Protein AF-A0A539DZE2-F1 (afdb_monomer_lite)

Sequence (144 aa):
MLGVDLVGTITTRALPVDDPLPYLLTDQRAISTGALHDGVWVNVRDAAACFGARAYGTADRLVIEADGRRWAIESDGTDASCRSVRTRPDLVVDHPSLGALLLGGVRPRQLAAAGRITARNDDVLRRADAFFVYGPAPHCQTIF

Foldseek 3Di:
DPDDDPDPDDDDDFAAPPHCVLVVDPHSVVDDDPDDDDADFDQPPDLFVLLQVDFWLAADWFWEDEPNWIWIWGDHRPGIGIDTDDDDGQKYAYRRCSRVLSQQQDQLVVCVVVVRMDGPDPVSSVVSRSTSRDDGHDGRNDRD

pLDDT: mean 91.33, std 8.6, range [47.41, 98.38]

Structure (mmCIF, N/CA/C/O backbone):
data_AF-A0A539DZE2-F1
#
_entry.id   AF-A0A539DZE2-F1
#
loop_
_atom_site.group_PDB
_atom_site.id
_atom_site.type_symbol
_atom_site.label_atom_id
_atom_site.label_alt_id
_atom_site.label_comp_id
_atom_site.label_asym_id
_atom_site.label_entity_id
_atom_site.label_seq_id
_atom_site.pdbx_PDB_ins_code
_atom_site.Cartn_x
_atom_site.Cartn_y
_atom_site.Cartn_z
_atom_site.occupancy
_atom_site.B_iso_or_equiv
_atom_site.auth_seq_id
_atom_site.auth_comp_id
_atom_site.auth_asym_id
_atom_site.auth_atom_id
_atom_site.pdbx_PDB_model_num
ATOM 1 N N . MET A 1 1 ? -24.028 0.570 49.009 1.00 47.41 1 MET A N 1
ATOM 2 C CA . MET A 1 1 ? -24.318 0.814 47.581 1.00 47.41 1 MET A CA 1
ATOM 3 C C . MET A 1 1 ? -23.060 1.382 46.944 1.00 47.41 1 MET A C 1
ATOM 5 O O . MET A 1 1 ? -22.726 2.521 47.221 1.00 47.41 1 MET A O 1
ATOM 9 N N . LEU A 1 2 ? -22.319 0.576 46.187 1.00 53.16 2 LEU A N 1
ATOM 10 C CA . LEU A 1 2 ? -21.138 0.984 45.416 1.00 53.16 2 LEU A CA 1
ATOM 11 C C . LEU A 1 2 ? -21.292 0.300 44.058 1.00 53.16 2 LEU A C 1
ATOM 13 O O . LEU A 1 2 ? -20.967 -0.873 43.925 1.00 53.16 2 LEU A O 1
ATOM 17 N N . GLY A 1 3 ? -21.934 0.973 43.109 1.00 62.69 3 GLY A N 1
ATOM 18 C CA . GLY A 1 3 ? -22.293 0.353 41.832 1.00 62.69 3 GLY A CA 1
ATOM 19 C C . GLY A 1 3 ? -23.051 1.297 40.913 1.00 62.69 3 GLY A C 1
ATOM 20 O O . GLY A 1 3 ? -24.041 0.897 40.316 1.00 62.69 3 GLY A O 1
ATOM 21 N N . VAL A 1 4 ? -22.646 2.567 40.872 1.00 66.06 4 VAL A N 1
ATOM 22 C CA . VAL A 1 4 ? -23.136 3.500 39.856 1.00 66.06 4 VAL A CA 1
ATOM 23 C C . VAL A 1 4 ? -22.040 3.603 38.809 1.00 66.06 4 VAL A C 1
ATOM 25 O O . VAL A 1 4 ? -20.946 4.076 39.115 1.00 66.06 4 VAL A O 1
ATOM 28 N N . ASP A 1 5 ? -22.327 3.109 37.609 1.00 77.62 5 ASP A N 1
ATOM 29 C CA . ASP A 1 5 ? -21.508 3.382 36.435 1.00 77.62 5 ASP A CA 1
ATOM 30 C C . ASP A 1 5 ? -21.772 4.826 35.990 1.00 77.62 5 ASP A C 1
ATOM 32 O O . ASP A 1 5 ? -22.917 5.229 35.783 1.00 77.62 5 ASP A O 1
ATOM 36 N N . LEU A 1 6 ? -20.706 5.622 35.933 1.00 82.81 6 LEU A N 1
ATOM 37 C CA . LEU A 1 6 ? -20.740 7.046 35.597 1.00 82.81 6 LEU A CA 1
ATOM 38 C C . LEU A 1 6 ? -20.223 7.314 34.177 1.00 82.81 6 LEU A C 1
ATOM 40 O O . LEU A 1 6 ? -20.172 8.470 33.751 1.00 82.81 6 LEU A O 1
ATOM 44 N N . VAL A 1 7 ? -19.810 6.279 33.440 1.00 82.62 7 VAL A N 1
ATOM 45 C CA . VAL A 1 7 ? -19.251 6.443 32.098 1.00 82.62 7 VAL A CA 1
ATOM 46 C C . VAL A 1 7 ? -20.384 6.492 31.076 1.00 82.62 7 VAL A C 1
ATOM 48 O O . VAL A 1 7 ? -20.961 5.478 30.706 1.00 82.62 7 VAL A O 1
ATOM 51 N N . GLY A 1 8 ? -20.697 7.695 30.589 1.00 85.94 8 GLY A N 1
ATOM 52 C CA . GLY A 1 8 ? -21.705 7.882 29.540 1.00 85.94 8 GLY A CA 1
ATOM 53 C C . GLY A 1 8 ? -21.172 7.691 28.116 1.00 85.94 8 GLY A C 1
ATOM 54 O O . GLY A 1 8 ? -21.903 7.255 27.231 1.00 85.94 8 GLY A O 1
ATOM 55 N N . THR A 1 9 ? -19.911 8.045 27.846 1.00 89.56 9 THR A N 1
ATOM 56 C CA . THR A 1 9 ? -19.333 7.972 26.492 1.00 89.56 9 THR A CA 1
ATOM 57 C C . THR A 1 9 ? -17.832 7.731 26.554 1.00 89.56 9 THR A C 1
ATOM 59 O O . THR A 1 9 ? -17.118 8.399 27.300 1.00 89.56 9 THR A O 1
ATOM 62 N N . ILE A 1 10 ? -17.351 6.805 25.724 1.00 90.06 10 ILE A N 1
ATOM 63 C CA . ILE A 1 10 ? -15.927 6.530 25.526 1.00 90.06 10 ILE A CA 1
ATOM 64 C C . ILE A 1 10 ? -15.544 7.052 24.142 1.00 90.06 10 ILE A C 1
ATOM 66 O O . ILE A 1 10 ? -16.212 6.755 23.154 1.00 90.06 10 ILE A O 1
ATOM 70 N N . THR A 1 11 ? -14.472 7.840 24.066 1.00 90.12 11 THR A N 1
ATOM 71 C CA . THR A 1 11 ? -13.927 8.340 22.796 1.00 90.12 11 THR A CA 1
ATOM 72 C C . THR A 1 11 ? -12.443 8.017 22.706 1.00 90.12 11 THR A C 1
ATOM 74 O O . THR A 1 11 ? -11.730 8.037 23.708 1.00 90.12 11 THR A O 1
ATOM 77 N N . THR A 1 12 ? -11.971 7.701 21.503 1.00 87.38 12 THR A N 1
ATOM 78 C CA . THR A 1 12 ? -10.561 7.407 21.231 1.00 87.38 12 THR A CA 1
ATOM 79 C C . THR A 1 12 ? -10.186 7.888 19.834 1.00 87.38 12 THR A C 1
ATOM 81 O O . THR A 1 12 ? -11.031 7.975 18.945 1.00 87.38 12 THR A O 1
ATOM 84 N N . ARG A 1 13 ? -8.908 8.232 19.660 1.00 82.81 13 ARG A N 1
ATOM 85 C CA . ARG A 1 13 ? -8.303 8.641 18.381 1.00 82.81 13 ARG A CA 1
ATOM 86 C C . ARG A 1 13 ? -7.261 7.638 17.877 1.00 82.81 13 ARG A C 1
ATOM 88 O O . ARG A 1 13 ? -6.610 7.902 16.877 1.00 82.81 13 ARG A O 1
ATOM 95 N N . ALA A 1 14 ? -7.082 6.526 18.584 1.00 82.00 14 ALA A N 1
ATOM 96 C CA . ALA A 1 14 ? -5.978 5.588 18.392 1.00 82.00 14 ALA A CA 1
ATOM 97 C C . ALA A 1 14 ? -6.464 4.199 17.949 1.00 82.00 14 ALA A C 1
ATOM 99 O O . ALA A 1 14 ? -5.895 3.192 18.355 1.00 82.00 14 ALA A O 1
ATOM 100 N N . LEU A 1 15 ? -7.551 4.138 17.172 1.00 87.88 15 LEU A N 1
ATOM 101 C CA . LEU A 1 15 ? -8.033 2.880 16.600 1.00 87.88 15 LEU A CA 1
ATOM 102 C C . LEU A 1 15 ? -7.640 2.776 15.123 1.00 87.88 15 LEU A C 1
ATOM 104 O O . LEU A 1 15 ? -7.695 3.784 14.406 1.00 87.88 15 LEU A O 1
ATOM 108 N N . PRO A 1 16 ? -7.248 1.582 14.652 1.00 89.06 16 PRO A N 1
ATOM 109 C CA . PRO A 1 16 ? -7.119 1.314 13.230 1.00 89.06 16 PRO A CA 1
ATOM 110 C C . PRO A 1 16 ? -8.482 1.401 12.527 1.00 89.06 16 PRO A C 1
ATOM 112 O O . PRO A 1 16 ? -9.542 1.279 13.138 1.00 89.06 16 PRO A O 1
ATOM 115 N N . VAL A 1 17 ? -8.461 1.620 11.211 1.00 88.69 17 VAL A N 1
ATOM 116 C CA . VAL A 1 17 ? -9.692 1.732 10.404 1.00 88.69 17 VAL A CA 1
ATOM 117 C C . VAL A 1 17 ? -10.463 0.413 10.298 1.00 88.69 17 VAL A C 1
ATOM 119 O O . VAL A 1 17 ? -11.654 0.422 10.004 1.00 88.69 17 VAL A O 1
ATOM 122 N N . ASP A 1 18 ? -9.787 -0.707 10.529 1.00 90.12 18 ASP A N 1
ATOM 123 C CA . ASP A 1 18 ? -10.315 -2.068 10.527 1.00 90.12 18 ASP A CA 1
ATOM 124 C C . ASP A 1 18 ? -10.375 -2.673 11.941 1.00 90.12 18 ASP A C 1
ATOM 126 O O . ASP A 1 18 ? -10.337 -3.893 12.097 1.00 90.12 18 ASP A O 1
ATOM 130 N N . ASP A 1 19 ? -10.480 -1.826 12.973 1.00 90.94 19 ASP A N 1
ATOM 131 C CA . ASP A 1 19 ? -10.593 -2.272 14.361 1.00 90.94 19 ASP A CA 1
ATOM 132 C C . ASP A 1 19 ? -11.770 -3.255 14.555 1.00 90.94 19 ASP A C 1
ATOM 134 O O . ASP A 1 19 ? -12.868 -3.011 14.040 1.00 90.94 19 ASP A O 1
ATOM 138 N N . PRO A 1 20 ? -11.585 -4.368 15.294 1.00 91.81 20 PRO A N 1
ATOM 139 C CA . PRO A 1 20 ? -12.629 -5.372 15.471 1.00 91.81 20 PRO A CA 1
ATOM 140 C C . PRO A 1 20 ? -13.752 -4.944 16.430 1.00 91.81 20 PRO A C 1
ATOM 142 O O . PRO A 1 20 ? -14.761 -5.646 16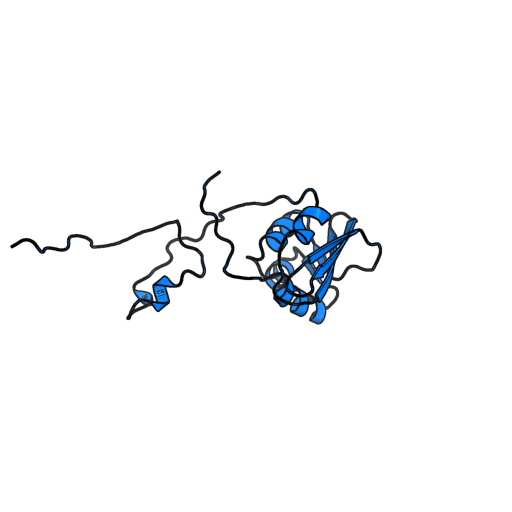.504 1.00 91.81 20 PRO A O 1
ATOM 145 N N . LEU A 1 21 ? -13.615 -3.826 17.157 1.00 91.25 21 LEU A N 1
ATOM 146 C CA . LEU A 1 21 ? -14.553 -3.369 18.188 1.00 91.25 21 LEU A CA 1
ATOM 147 C C . LEU A 1 21 ? -16.026 -3.346 17.746 1.00 91.25 21 LEU A C 1
ATOM 149 O O . LEU A 1 21 ? -16.852 -3.814 18.532 1.00 91.25 21 LEU A O 1
ATOM 153 N N . PRO A 1 22 ? -16.403 -2.901 16.526 1.00 91.38 22 PRO A N 1
ATOM 154 C CA . PRO A 1 22 ? -17.791 -2.990 16.079 1.00 91.38 22 PRO A CA 1
ATOM 155 C C . PRO A 1 22 ? -18.332 -4.419 16.152 1.00 91.38 22 PRO A C 1
ATOM 157 O O . PRO A 1 22 ? -19.429 -4.639 16.656 1.00 91.38 22 PRO A O 1
ATOM 160 N N . TYR A 1 23 ? -17.551 -5.413 15.737 1.00 91.62 23 TYR A N 1
ATOM 161 C CA . TYR A 1 23 ? -17.983 -6.812 15.721 1.00 91.62 23 TYR A CA 1
ATOM 162 C C . TYR A 1 23 ? -18.096 -7.445 17.115 1.00 91.62 23 TYR A C 1
ATOM 164 O O . TYR A 1 23 ? -18.669 -8.526 17.237 1.00 91.62 23 TYR A O 1
ATOM 172 N N . LEU A 1 24 ? -17.581 -6.789 18.159 1.00 92.81 24 LEU A N 1
ATOM 173 C CA . LEU A 1 24 ? -17.706 -7.235 19.550 1.00 92.81 24 LEU A CA 1
ATOM 174 C C . LEU A 1 24 ? -18.984 -6.722 20.230 1.00 92.81 24 LEU A C 1
ATOM 176 O O . LEU A 1 24 ? -19.333 -7.207 21.306 1.00 92.81 24 LEU A O 1
ATOM 180 N N . LEU A 1 25 ? -19.681 -5.752 19.629 1.00 92.31 25 LEU A N 1
ATOM 181 C CA . LEU A 1 25 ? -20.912 -5.188 20.175 1.00 92.31 25 LEU A CA 1
ATOM 182 C C . LEU A 1 25 ? -22.150 -5.845 19.566 1.00 92.31 25 LEU A C 1
ATOM 184 O O . LEU A 1 25 ? -22.217 -6.104 18.366 1.00 92.31 25 LEU A O 1
ATOM 188 N N . THR A 1 26 ? -23.184 -6.022 20.391 1.00 95.19 26 THR A N 1
ATOM 189 C CA . THR A 1 26 ? -24.514 -6.442 19.923 1.00 95.19 26 THR A CA 1
ATOM 190 C C . THR A 1 26 ? -25.106 -5.431 18.938 1.00 95.19 26 THR A C 1
ATOM 192 O O . THR A 1 26 ? -25.768 -5.822 17.979 1.00 95.19 26 THR A O 1
ATOM 195 N N . ASP A 1 27 ? -24.849 -4.138 19.159 1.00 93.00 27 ASP A N 1
ATOM 196 C CA . ASP A 1 27 ? -25.195 -3.062 18.232 1.00 93.00 27 ASP A CA 1
ATOM 197 C C . ASP A 1 27 ? -23.929 -2.346 17.739 1.00 93.00 27 ASP A C 1
ATOM 199 O O . ASP A 1 27 ? -23.368 -1.487 18.419 1.00 93.00 27 ASP A O 1
ATOM 203 N N . GLN A 1 28 ? -23.499 -2.684 16.522 1.00 92.31 28 GLN A N 1
ATOM 204 C CA . GLN A 1 28 ? -22.371 -2.047 15.832 1.00 92.31 28 GLN A CA 1
ATOM 205 C C . GLN A 1 28 ? -22.544 -0.535 15.654 1.00 92.31 28 GLN A C 1
ATOM 207 O O . GLN A 1 28 ? -21.558 0.199 15.629 1.00 92.31 28 GLN A O 1
ATOM 212 N N . ARG A 1 29 ? -23.789 -0.056 15.528 1.00 90.75 29 ARG A N 1
ATOM 213 C CA . ARG A 1 29 ? -24.088 1.362 15.278 1.00 90.75 29 ARG A CA 1
ATOM 214 C C . ARG A 1 29 ? -23.909 2.225 16.522 1.00 90.75 29 ARG A C 1
ATOM 216 O O . ARG A 1 29 ? -23.908 3.448 16.404 1.00 90.75 29 ARG A O 1
ATOM 223 N N . ALA A 1 30 ? -23.729 1.608 17.691 1.00 90.94 30 ALA A N 1
ATOM 224 C CA . ALA A 1 30 ? -23.339 2.309 18.907 1.00 90.94 30 ALA A CA 1
ATOM 225 C C . ALA A 1 30 ? -21.939 2.943 18.791 1.00 90.94 30 ALA A C 1
ATOM 227 O O . ALA A 1 30 ? -21.608 3.846 19.559 1.00 90.94 30 ALA A O 1
ATOM 228 N N . ILE A 1 31 ? -21.127 2.508 17.821 1.00 91.25 31 ILE A N 1
ATOM 229 C CA . ILE A 1 31 ? -19.842 3.123 17.489 1.00 91.25 31 ILE A CA 1
ATOM 230 C C . ILE A 1 31 ? -20.034 4.077 16.318 1.00 91.25 31 ILE A C 1
ATOM 232 O O . ILE A 1 31 ? -20.566 3.714 15.270 1.00 91.25 31 ILE A O 1
ATOM 236 N N . SER A 1 32 ? -19.530 5.295 16.484 1.00 90.31 32 SER A N 1
ATOM 237 C CA . SER A 1 32 ? -19.503 6.309 15.437 1.00 90.31 32 SER A CA 1
ATOM 238 C C . SER A 1 32 ? -18.071 6.774 15.191 1.00 90.31 32 SER A C 1
ATOM 240 O O . SER A 1 32 ? -17.374 7.191 16.119 1.00 90.31 32 SER A O 1
ATOM 242 N N . THR A 1 33 ? -17.632 6.724 13.932 1.00 89.56 33 THR A N 1
ATOM 243 C CA . THR A 1 33 ? -16.359 7.315 13.504 1.00 89.56 33 THR A CA 1
ATOM 244 C C . THR A 1 33 ? -16.557 8.813 13.299 1.00 89.56 33 THR A C 1
ATOM 246 O O . THR A 1 33 ? -17.119 9.242 12.295 1.00 89.56 33 THR A O 1
ATOM 249 N N . GLY A 1 34 ? -16.095 9.619 14.258 1.00 85.69 34 GLY A N 1
ATOM 250 C CA . GLY A 1 34 ? -16.255 11.076 14.199 1.00 85.69 34 GLY A CA 1
ATOM 251 C C . GLY A 1 34 ? -15.358 11.761 13.163 1.00 85.69 34 GLY A C 1
ATOM 252 O O . GLY A 1 34 ? -15.787 12.709 12.511 1.00 85.69 34 GLY A O 1
ATOM 253 N N . ALA A 1 35 ? -14.119 11.293 13.005 1.00 84.62 35 ALA A N 1
ATOM 254 C CA . ALA A 1 35 ? -13.174 11.839 12.038 1.00 84.62 35 ALA A CA 1
ATOM 255 C C . ALA A 1 35 ? -12.170 10.775 11.581 1.00 84.62 35 ALA A C 1
ATOM 257 O O . ALA A 1 35 ? -11.801 9.891 12.355 1.00 84.62 35 ALA A O 1
ATOM 258 N N . LEU A 1 36 ? -11.720 10.897 10.331 1.00 85.06 36 LEU A N 1
ATOM 259 C CA . LEU A 1 36 ? -10.619 10.127 9.763 1.00 85.06 36 LEU A CA 1
ATOM 260 C C . LEU A 1 36 ? -9.493 11.097 9.406 1.00 85.06 36 LEU A C 1
ATOM 262 O O . LEU A 1 36 ? -9.709 12.052 8.659 1.00 85.06 36 LEU A O 1
ATOM 266 N N . HIS A 1 37 ? -8.310 10.849 9.953 1.00 84.69 37 HIS A N 1
ATOM 267 C CA . HIS A 1 37 ? -7.122 11.668 9.744 1.00 84.69 37 HIS A CA 1
ATOM 268 C C . HIS A 1 37 ? -6.013 10.827 9.118 1.00 84.69 37 HIS A C 1
ATOM 270 O O . HIS A 1 37 ? -5.996 9.602 9.265 1.00 84.69 37 HIS A O 1
ATOM 276 N N . ASP A 1 38 ? -5.085 11.483 8.425 1.00 83.88 38 ASP A N 1
ATOM 277 C CA . ASP A 1 38 ? -3.811 10.847 8.121 1.00 83.88 38 ASP A CA 1
ATOM 278 C C . ASP A 1 38 ? -3.022 10.571 9.415 1.00 83.88 38 ASP A C 1
ATOM 280 O O . ASP A 1 38 ? -3.233 11.212 10.446 1.00 83.88 38 ASP A O 1
ATOM 284 N N . GLY A 1 39 ? -2.181 9.533 9.376 1.00 83.19 39 GLY A N 1
ATOM 285 C CA . GLY A 1 39 ? -1.414 9.079 10.541 1.00 83.19 39 GLY A CA 1
ATOM 286 C C . GLY A 1 39 ? 0.095 9.128 10.328 1.00 83.19 39 GLY A C 1
ATOM 287 O O . GLY A 1 39 ? 0.822 9.617 11.182 1.00 83.19 39 GLY A O 1
ATOM 288 N N . VAL A 1 40 ? 0.583 8.618 9.193 1.00 87.94 40 VAL A N 1
ATOM 289 C CA . VAL A 1 40 ? 2.012 8.623 8.854 1.00 87.94 40 VAL A CA 1
ATOM 290 C C . VAL A 1 40 ? 2.207 8.865 7.365 1.00 87.94 40 VAL A C 1
ATOM 292 O O . VAL A 1 40 ? 1.475 8.319 6.536 1.00 87.94 40 VAL A O 1
ATOM 295 N N . TRP A 1 41 ? 3.207 9.675 7.021 1.00 89.31 41 TRP A N 1
ATOM 296 C CA . TRP A 1 41 ? 3.608 9.931 5.640 1.00 89.31 41 TRP A CA 1
ATOM 297 C C . TRP A 1 41 ? 4.996 9.353 5.396 1.00 89.31 41 TRP A C 1
ATOM 299 O O . TRP A 1 41 ? 5.926 9.598 6.161 1.00 89.31 41 TRP A O 1
ATOM 309 N N . VAL A 1 42 ? 5.147 8.595 4.311 1.00 92.56 42 VAL A N 1
ATOM 310 C CA . VAL A 1 42 ? 6.407 7.921 3.982 1.00 92.56 42 VAL A CA 1
ATOM 311 C C . VAL A 1 42 ? 6.934 8.421 2.649 1.00 92.56 42 VAL A C 1
ATOM 313 O O . VAL A 1 42 ? 6.235 8.406 1.639 1.00 92.56 42 VAL A O 1
ATOM 316 N N . ASN A 1 43 ? 8.199 8.834 2.645 1.00 94.38 43 ASN A N 1
ATOM 317 C CA . ASN A 1 43 ? 8.926 9.198 1.438 1.00 94.38 43 ASN A CA 1
ATOM 318 C C . ASN A 1 43 ? 9.976 8.119 1.132 1.00 94.38 43 ASN A C 1
ATOM 320 O O . ASN A 1 43 ? 10.927 7.930 1.891 1.00 94.38 43 ASN A O 1
ATOM 324 N N . VAL A 1 44 ? 9.788 7.390 0.030 1.00 95.50 44 VAL A N 1
ATOM 325 C CA . VAL A 1 44 ? 10.620 6.233 -0.323 1.00 95.50 44 VAL A CA 1
ATOM 326 C C . VAL A 1 44 ? 11.898 6.691 -1.024 1.00 95.50 44 VAL A C 1
ATOM 328 O O . VAL A 1 44 ? 11.886 7.057 -2.196 1.00 95.50 44 VAL A O 1
ATOM 331 N N . ARG A 1 45 ? 13.026 6.641 -0.307 1.00 94.38 45 ARG A N 1
ATOM 332 C CA . ARG A 1 45 ? 14.352 7.012 -0.841 1.00 94.38 45 ARG A CA 1
ATOM 333 C C . ARG A 1 45 ? 15.079 5.852 -1.510 1.00 94.38 45 ARG A C 1
ATOM 335 O O . ARG A 1 45 ? 15.734 6.051 -2.531 1.00 94.38 45 ARG A O 1
ATOM 342 N N . ASP A 1 46 ? 14.937 4.655 -0.949 1.00 94.81 46 ASP A N 1
ATOM 343 C CA . ASP A 1 46 ? 15.489 3.419 -1.494 1.00 94.81 46 ASP A CA 1
ATOM 344 C C . ASP A 1 46 ? 14.363 2.407 -1.721 1.00 94.81 46 ASP A C 1
ATOM 346 O O . ASP A 1 46 ? 13.980 1.646 -0.835 1.00 94.81 46 ASP A O 1
ATOM 350 N N . ALA A 1 47 ? 13.812 2.414 -2.934 1.00 94.88 47 ALA A N 1
ATOM 351 C CA . ALA A 1 47 ? 12.738 1.503 -3.308 1.00 94.88 47 ALA A CA 1
ATOM 352 C C . ALA A 1 47 ? 13.174 0.027 -3.266 1.00 94.88 47 ALA A C 1
ATOM 354 O O . ALA A 1 47 ? 12.348 -0.835 -2.973 1.00 94.88 47 ALA A O 1
ATOM 355 N N . ALA A 1 48 ? 14.448 -0.284 -3.528 1.00 94.94 48 ALA A N 1
ATOM 356 C CA . ALA A 1 48 ? 14.927 -1.663 -3.495 1.00 94.94 48 ALA A CA 1
ATOM 357 C C . ALA A 1 48 ? 14.932 -2.200 -2.059 1.00 94.94 48 ALA A C 1
ATOM 359 O O . ALA A 1 48 ? 14.377 -3.267 -1.797 1.00 94.94 48 ALA A O 1
ATOM 360 N N . ALA A 1 49 ? 15.478 -1.424 -1.122 1.00 95.81 49 ALA A N 1
ATOM 361 C CA . ALA A 1 49 ? 15.472 -1.787 0.290 1.00 95.81 49 ALA A CA 1
ATOM 362 C C . ALA A 1 49 ? 14.046 -1.827 0.863 1.00 95.81 49 ALA A C 1
ATOM 364 O O . ALA A 1 49 ? 13.653 -2.819 1.473 1.00 95.81 49 ALA A O 1
ATOM 365 N N . CYS A 1 50 ? 13.241 -0.785 0.629 1.00 95.94 50 CYS A N 1
ATOM 366 C CA . CYS A 1 50 ? 11.903 -0.681 1.212 1.00 95.94 50 CYS A CA 1
ATOM 367 C C . CYS A 1 50 ? 10.948 -1.771 0.707 1.00 95.94 50 CYS A C 1
ATOM 369 O O . CYS A 1 50 ? 10.326 -2.461 1.512 1.00 95.94 50 CYS A O 1
ATOM 371 N N . PHE A 1 51 ? 10.828 -1.953 -0.612 1.00 95.81 51 PHE A N 1
ATOM 372 C CA . PHE A 1 51 ? 9.901 -2.944 -1.166 1.00 95.81 51 PHE A CA 1
ATOM 373 C C . PHE A 1 51 ? 10.419 -4.384 -1.036 1.00 95.81 51 PHE A C 1
ATOM 375 O O . PHE A 1 51 ? 9.615 -5.308 -1.104 1.00 95.81 51 PHE A O 1
ATOM 382 N N . GLY A 1 52 ? 11.723 -4.595 -0.833 1.00 95.69 52 GLY A N 1
ATOM 383 C CA . GLY A 1 52 ? 12.277 -5.919 -0.538 1.00 95.69 52 GLY A CA 1
ATOM 384 C C . GLY A 1 52 ? 12.089 -6.364 0.917 1.00 95.69 52 GLY A C 1
ATOM 385 O O . GLY A 1 52 ? 12.103 -7.555 1.185 1.00 95.69 52 GLY A O 1
ATOM 386 N N . ALA A 1 53 ? 11.899 -5.434 1.858 1.00 93.31 53 ALA A N 1
ATOM 387 C CA . ALA A 1 53 ? 11.839 -5.746 3.289 1.00 93.31 53 ALA A CA 1
ATOM 388 C C . ALA A 1 53 ? 10.433 -6.087 3.819 1.00 93.31 53 ALA A C 1
ATOM 390 O O . ALA A 1 53 ? 10.299 -6.455 4.985 1.00 93.31 53 ALA A O 1
ATOM 391 N N . ARG A 1 54 ? 9.380 -5.929 3.006 1.00 91.19 54 ARG A N 1
ATOM 392 C CA . ARG A 1 54 ? 7.987 -6.174 3.417 1.00 91.19 54 ARG A CA 1
ATOM 393 C C . ARG A 1 54 ? 7.388 -7.406 2.747 1.00 91.19 54 ARG A C 1
ATOM 395 O O . ARG A 1 54 ? 7.774 -7.761 1.639 1.00 91.19 54 ARG A O 1
ATOM 402 N N . ALA A 1 55 ? 6.372 -7.976 3.387 1.00 91.50 55 ALA A N 1
ATOM 403 C CA . ALA A 1 55 ? 5.537 -9.025 2.814 1.00 91.50 55 ALA A CA 1
ATOM 404 C C . ALA A 1 55 ? 4.401 -8.457 1.934 1.00 91.50 55 ALA A C 1
ATOM 406 O O . ALA A 1 55 ? 4.036 -7.271 2.018 1.00 91.50 55 ALA A O 1
ATOM 407 N N . TYR A 1 56 ? 3.847 -9.326 1.086 1.00 94.31 56 TYR A N 1
ATOM 408 C CA . TYR A 1 56 ? 2.822 -9.017 0.085 1.00 94.31 56 TYR A CA 1
ATOM 409 C C . TYR A 1 56 ? 1.653 -10.003 0.163 1.00 94.31 56 TYR A C 1
ATOM 411 O O . TYR A 1 56 ? 1.811 -11.134 0.614 1.00 94.31 56 TYR A O 1
ATOM 419 N N . GLY A 1 57 ? 0.466 -9.566 -0.271 1.00 92.25 57 GLY A N 1
ATOM 420 C CA . GLY A 1 57 ? -0.790 -10.324 -0.162 1.00 92.25 57 GLY A CA 1
ATOM 421 C C . GLY A 1 57 ? -0.836 -11.597 -0.999 1.00 92.25 57 GLY A C 1
ATOM 422 O O . GLY A 1 57 ? -1.555 -12.536 -0.663 1.00 92.25 57 GLY A O 1
ATOM 423 N N . THR A 1 58 ? -0.065 -11.643 -2.082 1.00 94.38 58 THR A N 1
ATOM 424 C CA . THR A 1 58 ? -0.037 -12.765 -3.020 1.00 94.38 58 THR A CA 1
ATOM 425 C C . THR A 1 58 ? 1.357 -12.957 -3.593 1.00 94.38 58 THR A C 1
ATOM 427 O O . THR A 1 58 ? 2.082 -11.982 -3.786 1.00 94.38 58 THR A O 1
ATOM 430 N N . ALA A 1 59 ? 1.688 -14.195 -3.961 1.00 95.69 59 ALA A N 1
ATOM 431 C CA . ALA A 1 59 ? 2.859 -14.466 -4.781 1.00 95.69 59 ALA A CA 1
ATOM 432 C C . ALA A 1 59 ? 2.670 -13.843 -6.173 1.00 95.69 59 ALA A C 1
ATOM 434 O O . ALA A 1 59 ? 1.740 -14.208 -6.897 1.00 95.69 59 ALA A O 1
ATOM 435 N N . ASP A 1 60 ? 3.510 -12.877 -6.532 1.00 97.06 60 ASP A N 1
ATOM 436 C CA . ASP A 1 60 ? 3.474 -12.229 -7.840 1.00 97.06 60 ASP A CA 1
ATOM 437 C C . ASP A 1 60 ? 4.782 -11.472 -8.123 1.00 97.06 60 ASP A C 1
ATOM 439 O O . ASP A 1 60 ? 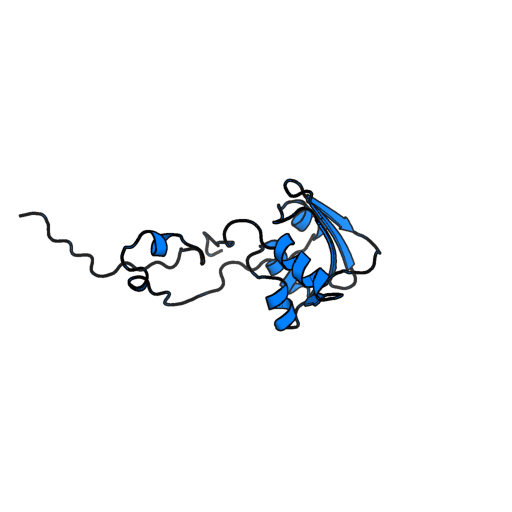5.616 -11.249 -7.241 1.00 97.06 60 ASP A O 1
ATOM 443 N N . ARG A 1 61 ? 4.940 -11.039 -9.374 1.00 97.50 61 ARG A N 1
ATOM 444 C CA . ARG A 1 61 ? 5.999 -10.144 -9.826 1.00 97.50 61 ARG A CA 1
ATOM 445 C C . ARG A 1 61 ? 5.415 -8.965 -10.596 1.00 97.50 61 ARG A C 1
ATOM 447 O O . ARG A 1 61 ? 4.815 -9.145 -11.659 1.00 97.50 61 ARG A O 1
ATOM 454 N N . LEU A 1 62 ? 5.666 -7.756 -10.096 1.00 97.94 62 LEU A N 1
ATOM 455 C CA . LEU A 1 62 ? 5.226 -6.494 -10.693 1.00 97.94 62 LEU A CA 1
ATOM 456 C C . LEU A 1 62 ? 6.406 -5.541 -10.891 1.00 97.94 62 LEU A C 1
ATOM 458 O O . LEU A 1 62 ? 7.249 -5.366 -10.012 1.00 97.94 62 LEU A O 1
ATOM 462 N N . VAL A 1 63 ? 6.461 -4.895 -12.052 1.00 98.38 63 VAL A N 1
ATOM 463 C CA . VAL A 1 63 ? 7.434 -3.847 -12.362 1.00 98.38 63 VAL A CA 1
ATOM 464 C C . VAL A 1 63 ? 6.796 -2.482 -12.141 1.00 98.38 63 VAL A C 1
ATOM 466 O O . VAL A 1 63 ? 5.852 -2.114 -12.838 1.00 98.38 63 VAL A O 1
ATOM 469 N N . ILE A 1 64 ? 7.344 -1.702 -11.219 1.00 98.06 64 ILE A N 1
ATOM 470 C CA . ILE A 1 64 ? 6.917 -0.323 -10.977 1.00 98.06 64 ILE A CA 1
ATOM 471 C C . ILE A 1 64 ? 7.915 0.663 -11.584 1.00 98.06 64 ILE A C 1
ATOM 473 O O . ILE A 1 64 ? 9.121 0.408 -11.590 1.00 98.06 64 ILE A O 1
ATOM 477 N N . GLU A 1 65 ? 7.417 1.787 -12.090 1.00 98.00 65 GLU A N 1
ATOM 478 C CA . GLU A 1 65 ? 8.208 2.940 -12.513 1.00 98.00 65 GLU A CA 1
ATOM 479 C C . GLU A 1 65 ? 7.844 4.167 -11.681 1.00 98.00 65 GLU A C 1
ATOM 481 O O . GLU A 1 65 ? 6.665 4.478 -11.543 1.00 98.00 65 GLU A O 1
ATOM 486 N N . ALA A 1 66 ? 8.853 4.881 -11.191 1.00 97.31 66 ALA A N 1
ATOM 487 C CA . ALA A 1 66 ? 8.714 6.220 -10.630 1.00 97.31 66 ALA A CA 1
ATOM 488 C C . ALA A 1 66 ? 9.953 7.046 -10.997 1.00 97.31 66 ALA A C 1
ATOM 490 O O . ALA A 1 66 ? 11.076 6.538 -10.955 1.00 97.31 66 ALA A O 1
ATOM 491 N N . ASP A 1 67 ? 9.750 8.302 -11.395 1.00 95.00 67 ASP A N 1
ATOM 492 C CA . ASP A 1 67 ? 10.815 9.237 -11.799 1.00 95.00 67 ASP A CA 1
ATOM 493 C C . ASP A 1 67 ? 11.790 8.655 -12.846 1.00 95.00 67 ASP A C 1
ATOM 495 O O . ASP A 1 67 ? 13.010 8.821 -12.767 1.00 95.00 67 ASP A O 1
ATOM 499 N N . GLY A 1 68 ? 11.260 7.894 -13.812 1.00 94.81 68 GLY A N 1
ATOM 500 C CA . GLY A 1 68 ? 12.039 7.241 -14.872 1.00 94.81 68 GLY A CA 1
ATOM 501 C C . GLY A 1 68 ? 12.904 6.061 -14.409 1.00 94.81 68 GLY A C 1
ATOM 502 O O . GLY A 1 68 ? 13.615 5.457 -15.216 1.00 94.81 68 GLY A O 1
ATOM 503 N N . ARG A 1 69 ? 12.849 5.697 -13.126 1.00 96.62 69 ARG A N 1
ATOM 504 C CA . ARG A 1 69 ? 13.513 4.520 -12.560 1.00 96.62 69 ARG A CA 1
ATOM 505 C C . ARG A 1 69 ? 12.518 3.384 -12.409 1.00 96.62 69 ARG A C 1
ATOM 507 O O . ARG A 1 69 ? 11.352 3.608 -12.108 1.00 96.62 69 ARG A O 1
ATOM 514 N N . ARG A 1 70 ? 12.992 2.155 -12.619 1.00 98.00 70 ARG A N 1
ATOM 515 C CA . ARG A 1 70 ? 12.152 0.956 -12.608 1.00 98.00 70 ARG A CA 1
ATOM 516 C C . ARG A 1 70 ? 12.684 -0.101 -11.668 1.00 98.00 70 ARG A C 1
ATOM 518 O O . ARG A 1 70 ? 13.893 -0.357 -11.634 1.00 98.00 70 ARG A O 1
ATOM 525 N N . TRP A 1 71 ? 11.757 -0.762 -10.989 1.00 98.19 71 TRP A N 1
ATOM 526 C CA . TRP A 1 71 ? 12.044 -1.849 -10.069 1.00 98.19 71 TRP A CA 1
ATOM 527 C C . TRP A 1 71 ? 11.065 -2.996 -10.278 1.00 98.19 71 TRP A C 1
ATOM 529 O O . TRP A 1 71 ? 9.865 -2.771 -10.399 1.00 98.19 71 TRP A O 1
ATOM 539 N N . ALA A 1 72 ? 11.582 -4.220 -10.333 1.00 98.25 72 ALA A N 1
ATOM 540 C CA . ALA A 1 72 ? 10.772 -5.423 -10.247 1.00 98.25 72 ALA A CA 1
ATOM 541 C C . ALA A 1 72 ? 10.668 -5.814 -8.777 1.00 98.25 72 ALA A C 1
ATOM 543 O O . ALA A 1 72 ? 11.693 -6.097 -8.154 1.00 98.25 72 ALA A O 1
ATOM 544 N N . ILE A 1 73 ? 9.442 -5.822 -8.269 1.00 97.75 73 ILE A N 1
ATOM 545 C CA . ILE A 1 73 ? 9.087 -6.343 -6.958 1.00 97.75 73 ILE A CA 1
ATOM 546 C C . ILE A 1 73 ? 8.546 -7.749 -7.183 1.00 97.75 73 ILE A C 1
ATOM 548 O O . ILE A 1 73 ? 7.633 -7.943 -7.983 1.00 97.75 73 ILE A O 1
ATOM 552 N N . GLU A 1 74 ? 9.146 -8.723 -6.521 1.00 97.62 74 GLU A N 1
ATOM 553 C CA . GLU A 1 74 ? 8.818 -10.138 -6.641 1.00 97.62 74 GLU A CA 1
ATOM 554 C C . GLU A 1 74 ? 8.650 -10.704 -5.238 1.00 97.62 74 GLU A C 1
ATOM 556 O O . GLU A 1 74 ? 9.530 -10.520 -4.398 1.00 97.62 74 GLU A O 1
ATOM 561 N N . SER A 1 75 ? 7.525 -11.364 -4.987 1.00 96.25 75 SER A N 1
ATOM 562 C CA . SER A 1 75 ? 7.264 -12.058 -3.731 1.00 96.25 75 SER A CA 1
ATOM 563 C C . SER A 1 75 ? 6.692 -13.436 -4.009 1.00 96.25 75 SER A C 1
ATOM 565 O O . SER A 1 75 ? 5.928 -13.615 -4.957 1.00 96.25 75 SER A O 1
ATOM 567 N N . ASP A 1 76 ? 7.047 -14.398 -3.166 1.00 91.81 76 ASP A N 1
ATOM 568 C CA . ASP A 1 76 ? 6.454 -15.737 -3.137 1.00 91.81 76 ASP A CA 1
ATOM 569 C C . ASP A 1 76 ? 5.318 -15.860 -2.100 1.00 91.81 76 ASP A C 1
ATOM 571 O O . ASP A 1 76 ? 4.789 -16.947 -1.873 1.00 91.81 76 ASP A O 1
ATOM 575 N N . GLY A 1 77 ? 4.914 -14.737 -1.495 1.00 79.12 77 GLY A N 1
ATOM 576 C CA . GLY A 1 77 ? 3.906 -14.660 -0.437 1.00 79.12 77 GLY A CA 1
ATOM 577 C C . GLY A 1 77 ? 4.480 -14.702 0.981 1.00 79.12 77 GLY A C 1
ATOM 578 O O . GLY A 1 77 ? 3.758 -14.366 1.916 1.00 79.12 77 GLY A O 1
ATOM 579 N N . THR A 1 78 ? 5.757 -15.058 1.155 1.00 79.19 78 THR A N 1
ATOM 580 C CA . THR A 1 78 ? 6.442 -15.015 2.460 1.00 79.19 78 THR A CA 1
ATOM 581 C C . THR A 1 78 ? 7.604 -14.036 2.418 1.00 79.19 78 THR A C 1
ATOM 583 O O . THR A 1 78 ? 7.650 -13.091 3.205 1.00 79.19 78 THR A O 1
ATOM 586 N N . ASP A 1 79 ? 8.490 -14.222 1.445 1.00 90.31 79 ASP A N 1
ATOM 587 C CA . ASP A 1 79 ? 9.648 -13.380 1.215 1.00 90.31 79 ASP A CA 1
ATOM 588 C C . ASP A 1 79 ? 9.407 -12.462 0.019 1.00 90.31 79 ASP A C 1
ATOM 590 O O . ASP A 1 79 ? 8.572 -12.709 -0.862 1.00 90.31 79 ASP A O 1
ATOM 594 N N . ALA A 1 80 ? 10.152 -11.364 -0.017 1.00 95.75 80 ALA A N 1
ATOM 595 C CA . ALA A 1 80 ? 10.119 -10.438 -1.128 1.00 95.75 80 ALA A CA 1
ATOM 596 C C . ALA A 1 80 ? 11.514 -9.980 -1.526 1.00 95.75 80 ALA A C 1
ATOM 598 O O . ALA A 1 80 ? 12.452 -9.923 -0.736 1.00 95.75 80 ALA A O 1
ATOM 599 N N . SER A 1 81 ? 11.644 -9.613 -2.793 1.00 96.94 81 SER A N 1
ATOM 600 C CA . SER A 1 81 ? 12.829 -8.960 -3.315 1.00 96.94 81 SER A CA 1
ATOM 601 C C . SER A 1 81 ? 12.429 -7.826 -4.244 1.00 96.94 81 SER A C 1
ATOM 603 O O . SER A 1 81 ? 11.428 -7.894 -4.957 1.00 96.94 81 SER A O 1
ATOM 605 N N . CYS A 1 82 ? 13.230 -6.768 -4.243 1.00 97.81 82 CYS A N 1
ATOM 606 C CA . CYS A 1 82 ? 13.049 -5.642 -5.139 1.00 97.81 82 CYS A CA 1
ATOM 607 C C . CYS A 1 82 ? 14.389 -5.310 -5.791 1.00 97.81 82 CYS A C 1
ATOM 609 O O . CYS A 1 82 ? 15.393 -5.090 -5.114 1.00 97.81 82 CYS A O 1
ATOM 611 N N . ARG A 1 83 ? 14.429 -5.317 -7.126 1.00 97.50 83 ARG A N 1
ATOM 612 C CA . ARG A 1 83 ? 15.656 -5.077 -7.900 1.00 97.50 83 ARG A CA 1
ATOM 613 C C . ARG A 1 83 ? 15.395 -4.095 -9.024 1.00 97.50 83 ARG A C 1
ATOM 615 O O . ARG A 1 83 ? 14.337 -4.129 -9.648 1.00 97.50 83 ARG A O 1
ATOM 622 N N . SER A 1 84 ? 16.376 -3.245 -9.320 1.00 97.44 84 SER A N 1
ATOM 623 C CA . SER A 1 84 ? 16.278 -2.359 -10.479 1.00 97.44 84 SER A CA 1
ATOM 624 C C . SER A 1 84 ? 16.276 -3.167 -11.777 1.00 97.44 84 SER A C 1
ATOM 626 O O . SER A 1 84 ? 17.040 -4.120 -11.933 1.00 97.44 84 SER A O 1
ATOM 628 N N . VAL A 1 85 ? 15.402 -2.794 -12.710 1.00 98.06 85 VAL A N 1
ATOM 629 C CA . VAL A 1 85 ? 15.227 -3.479 -13.997 1.00 98.06 85 VAL A CA 1
ATOM 630 C C . VAL A 1 85 ? 15.045 -2.474 -15.129 1.00 98.06 85 VAL A C 1
ATOM 632 O O . VAL A 1 85 ? 14.807 -1.295 -14.903 1.00 98.06 85 VAL A O 1
ATOM 635 N N . ARG A 1 86 ? 15.138 -2.944 -16.377 1.00 96.31 86 ARG A N 1
ATOM 636 C CA . ARG A 1 86 ? 14.834 -2.139 -17.578 1.00 96.31 86 ARG A CA 1
ATOM 637 C C . ARG A 1 86 ? 13.568 -2.587 -18.307 1.00 96.31 86 ARG A C 1
ATOM 639 O O . ARG A 1 86 ? 13.151 -1.931 -19.260 1.00 96.31 86 ARG A O 1
ATOM 646 N N . THR A 1 87 ? 12.955 -3.683 -17.864 1.00 95.94 87 THR A N 1
ATOM 647 C CA . THR A 1 87 ? 11.699 -4.207 -18.410 1.00 95.94 87 THR A CA 1
ATOM 648 C C . THR A 1 87 ? 10.590 -3.163 -18.373 1.00 95.94 87 THR A C 1
ATOM 650 O O . THR A 1 87 ? 10.624 -2.220 -17.583 1.00 95.94 87 THR A O 1
ATOM 653 N N . ARG A 1 88 ? 9.610 -3.323 -19.265 1.00 96.69 88 ARG A N 1
ATOM 654 C CA . ARG A 1 88 ? 8.448 -2.436 -19.349 1.00 96.69 88 ARG A CA 1
ATOM 655 C C . ARG A 1 88 ? 7.714 -2.396 -17.998 1.00 96.69 88 ARG A C 1
ATOM 657 O O . ARG A 1 88 ? 7.542 -3.460 -17.405 1.00 96.69 88 ARG A O 1
ATOM 664 N N . PRO A 1 89 ? 7.271 -1.220 -17.522 1.00 98.00 89 PRO A N 1
ATOM 665 C CA . PRO A 1 89 ? 6.555 -1.124 -16.260 1.00 98.00 89 PRO A CA 1
ATOM 666 C C . PRO A 1 89 ? 5.141 -1.682 -16.375 1.00 98.00 89 PRO A C 1
ATOM 668 O O . PRO A 1 89 ? 4.475 -1.578 -17.411 1.00 98.00 89 PRO A O 1
ATOM 671 N N . ASP A 1 90 ? 4.707 -2.361 -15.326 1.00 98.19 90 ASP A N 1
ATOM 672 C CA . ASP A 1 90 ? 3.321 -2.747 -15.085 1.00 98.19 90 ASP A CA 1
ATOM 673 C C . ASP A 1 90 ? 2.543 -1.550 -14.527 1.00 98.19 90 ASP A C 1
ATOM 675 O O . ASP A 1 90 ? 1.442 -1.268 -14.999 1.00 98.19 90 ASP A O 1
ATOM 679 N N . LEU A 1 91 ? 3.155 -0.803 -13.603 1.00 98.06 91 LEU A N 1
ATOM 680 C CA . LEU A 1 91 ? 2.599 0.409 -13.004 1.00 98.06 91 LEU A CA 1
ATOM 681 C C . LEU A 1 91 ? 3.568 1.581 -13.179 1.00 98.06 91 LEU A C 1
ATOM 683 O O . LEU A 1 91 ? 4.752 1.451 -12.879 1.00 98.06 91 LEU A O 1
ATOM 687 N N . VAL A 1 92 ? 3.063 2.730 -13.614 1.00 98.31 92 VAL A N 1
ATOM 688 C CA . VAL A 1 92 ? 3.756 4.021 -13.505 1.00 98.31 92 VAL A CA 1
ATOM 689 C C . VAL A 1 92 ? 3.144 4.764 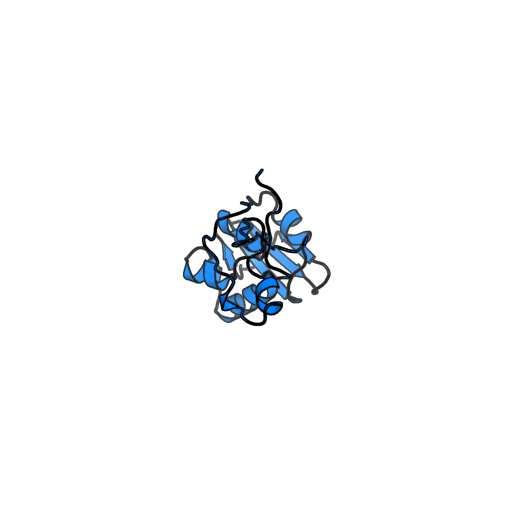-12.325 1.00 98.31 92 VAL A C 1
ATOM 691 O O . VAL A 1 92 ? 1.923 4.880 -12.251 1.00 98.31 92 VAL A O 1
ATOM 694 N N . VAL A 1 93 ? 3.970 5.215 -11.389 1.00 97.75 93 VAL A N 1
ATOM 695 C CA . VAL A 1 93 ? 3.563 5.708 -10.069 1.00 97.75 93 VAL A CA 1
ATOM 696 C C . VAL A 1 93 ? 4.215 7.070 -9.832 1.00 97.75 93 VAL A C 1
ATOM 698 O O . VAL A 1 93 ? 5.410 7.234 -10.082 1.00 97.75 93 VAL A O 1
ATOM 701 N N . ASP A 1 94 ? 3.454 8.049 -9.339 1.00 95.62 94 ASP A N 1
ATOM 702 C CA . ASP A 1 94 ? 4.052 9.283 -8.826 1.00 95.62 94 ASP A CA 1
ATOM 703 C C . ASP A 1 94 ? 4.871 9.015 -7.546 1.00 95.62 94 ASP A C 1
ATOM 705 O O . ASP A 1 94 ? 4.601 8.098 -6.768 1.00 95.62 94 ASP A O 1
ATOM 709 N N . HIS A 1 95 ? 5.908 9.818 -7.308 1.00 93.94 95 HIS A N 1
ATOM 710 C CA . HIS A 1 95 ? 6.805 9.591 -6.173 1.00 93.94 95 HIS A CA 1
ATOM 711 C C . HIS A 1 95 ? 6.085 9.528 -4.805 1.00 93.94 95 HIS A C 1
ATOM 713 O O . HIS A 1 95 ? 6.394 8.631 -4.016 1.00 93.94 95 HIS A O 1
ATOM 719 N N . PRO A 1 96 ? 5.099 10.400 -4.493 1.00 92.44 96 PRO A N 1
ATOM 720 C CA . PRO A 1 96 ? 4.369 10.325 -3.226 1.00 92.44 96 PRO A CA 1
ATOM 721 C C . PRO A 1 96 ? 3.587 9.018 -3.037 1.00 92.44 96 PRO A C 1
ATOM 723 O O . PRO A 1 96 ? 3.515 8.512 -1.915 1.00 92.44 96 PRO A O 1
ATOM 726 N N . SER A 1 97 ? 3.037 8.427 -4.105 1.00 95.62 97 SER A N 1
ATOM 727 C CA . SER A 1 97 ? 2.271 7.180 -3.975 1.00 95.62 97 SER A CA 1
ATOM 728 C C . SER A 1 97 ? 3.141 5.957 -3.719 1.00 95.62 97 SER A C 1
ATOM 730 O O . SER A 1 97 ? 2.606 4.932 -3.301 1.00 95.62 97 SER A O 1
ATOM 732 N N . LEU A 1 98 ? 4.468 6.042 -3.868 1.00 95.56 98 LEU A N 1
ATOM 733 C CA . LEU A 1 98 ? 5.360 4.971 -3.414 1.00 95.56 98 LEU A CA 1
ATOM 734 C C . LEU A 1 98 ? 5.204 4.712 -1.912 1.00 95.56 98 LEU A C 1
ATOM 736 O O . LEU A 1 98 ? 5.209 3.556 -1.501 1.00 95.56 98 LEU A O 1
ATOM 740 N N . GLY A 1 99 ? 5.015 5.758 -1.100 1.00 94.44 99 GLY A N 1
ATOM 741 C CA . GLY A 1 99 ? 4.768 5.614 0.336 1.00 94.44 99 GLY A CA 1
ATOM 742 C C . GLY A 1 99 ? 3.432 4.931 0.631 1.00 94.44 99 GLY A C 1
ATOM 743 O O . GLY A 1 99 ? 3.370 4.014 1.448 1.00 94.44 99 GLY A O 1
ATOM 744 N N . ALA A 1 100 ? 2.376 5.319 -0.090 1.00 93.56 100 ALA A N 1
ATOM 745 C CA . ALA A 1 100 ? 1.057 4.699 0.033 1.00 93.56 100 ALA A CA 1
ATOM 746 C C . ALA A 1 100 ? 1.085 3.210 -0.354 1.00 93.56 100 ALA A C 1
ATOM 748 O O . ALA A 1 100 ? 0.548 2.370 0.370 1.00 93.56 100 ALA A O 1
ATOM 749 N N . LEU A 1 101 ? 1.768 2.877 -1.457 1.00 94.94 101 LEU A N 1
ATOM 750 C CA . LEU A 1 101 ? 1.977 1.495 -1.882 1.00 94.94 101 LEU A CA 1
ATOM 751 C C . LEU A 1 101 ? 2.814 0.717 -0.870 1.00 94.94 101 LEU A C 1
ATOM 753 O O . LEU A 1 101 ? 2.458 -0.415 -0.562 1.00 94.94 101 LEU A O 1
ATOM 757 N N . LEU A 1 102 ? 3.884 1.313 -0.329 1.00 94.25 102 LEU A N 1
ATOM 758 C CA . LEU A 1 102 ? 4.774 0.676 0.642 1.00 94.25 102 LEU A CA 1
ATOM 759 C C . LEU A 1 102 ? 4.053 0.305 1.941 1.00 94.25 102 LEU A C 1
ATOM 761 O O . LEU A 1 102 ? 4.329 -0.764 2.473 1.00 94.25 102 LEU A O 1
ATOM 765 N N . LEU A 1 103 ? 3.122 1.129 2.422 1.00 92.31 103 LEU A N 1
ATOM 766 C CA . LEU A 1 103 ? 2.343 0.827 3.628 1.00 92.31 103 LEU A CA 1
ATOM 767 C C . LEU A 1 103 ? 1.196 -0.163 3.380 1.00 92.31 103 LEU A C 1
ATOM 769 O O . LEU A 1 103 ? 0.755 -0.820 4.314 1.00 92.31 103 LEU A O 1
ATOM 773 N N . GLY A 1 104 ? 0.689 -0.265 2.147 1.00 90.81 104 GLY A N 1
ATOM 774 C CA . GLY A 1 104 ? -0.378 -1.211 1.793 1.00 90.81 104 GLY A CA 1
ATOM 775 C C . GLY A 1 104 ? -1.780 -0.841 2.297 1.00 90.81 104 GLY A C 1
ATOM 776 O O . GLY A 1 104 ? -2.707 -1.630 2.142 1.00 90.81 104 GLY A O 1
ATOM 777 N N . GLY A 1 105 ? -1.960 0.357 2.869 1.00 88.06 105 GLY A N 1
ATOM 778 C CA . GLY A 1 105 ? -3.251 0.829 3.392 1.00 88.06 105 GLY A CA 1
ATOM 779 C C . GLY A 1 105 ? -4.196 1.424 2.348 1.00 88.06 105 GLY A C 1
ATOM 780 O O . GLY A 1 105 ? -5.382 1.592 2.617 1.00 88.06 105 GLY A O 1
ATOM 781 N N . VAL A 1 106 ? -3.692 1.737 1.153 1.00 91.00 106 VAL A N 1
ATOM 782 C CA . VAL A 1 106 ? -4.494 2.261 0.041 1.00 91.00 106 VAL A CA 1
ATOM 783 C C . VAL A 1 106 ? -4.430 1.276 -1.111 1.00 91.00 106 VAL A C 1
ATOM 785 O O . VAL A 1 106 ? -3.348 0.842 -1.509 1.00 91.00 106 VAL A O 1
ATOM 788 N N . ARG A 1 107 ? -5.590 0.937 -1.681 1.00 94.56 107 ARG A N 1
ATOM 789 C CA . ARG A 1 107 ? -5.628 0.031 -2.829 1.00 94.56 107 ARG A CA 1
ATOM 790 C C . ARG A 1 107 ? -5.069 0.735 -4.072 1.00 94.56 107 ARG A C 1
ATOM 792 O O . ARG A 1 107 ? -5.525 1.843 -4.374 1.00 94.56 107 ARG A O 1
ATOM 799 N N . PRO A 1 108 ? -4.171 0.105 -4.849 1.00 96.62 108 PRO A N 1
ATOM 800 C CA . PRO A 1 108 ? -3.727 0.602 -6.150 1.00 96.62 108 PRO A CA 1
ATOM 801 C C . PRO A 1 108 ? -4.858 1.125 -7.046 1.00 96.62 108 PRO A C 1
ATOM 803 O O . PRO A 1 108 ? -4.728 2.211 -7.607 1.00 96.62 108 PRO A O 1
ATOM 806 N N . ARG A 1 109 ? -6.018 0.454 -7.115 1.00 97.31 109 ARG A N 1
ATOM 807 C CA . ARG A 1 109 ? -7.177 0.953 -7.886 1.00 97.31 109 ARG A CA 1
ATOM 808 C C . ARG A 1 109 ? -7.652 2.348 -7.478 1.00 97.31 109 ARG A C 1
ATOM 810 O O . ARG A 1 109 ? -8.112 3.103 -8.327 1.00 97.31 109 ARG A O 1
ATOM 817 N N . GLN A 1 110 ? -7.562 2.695 -6.194 1.00 96.38 110 GLN A N 1
ATOM 818 C CA . GLN A 1 110 ? -7.986 4.005 -5.692 1.00 96.38 110 GLN A CA 1
ATOM 819 C C . GLN A 1 110 ? -6.992 5.081 -6.124 1.00 96.38 110 GLN A C 1
ATOM 821 O O . GLN A 1 110 ? -7.398 6.154 -6.564 1.00 96.38 110 GLN A O 1
ATOM 826 N N . LEU A 1 111 ? -5.695 4.766 -6.083 1.00 96.94 111 LEU A N 1
ATOM 827 C CA . LEU A 1 111 ? -4.647 5.642 -6.606 1.00 96.94 111 LEU A CA 1
ATOM 828 C C . LEU A 1 111 ? -4.774 5.822 -8.126 1.00 96.94 111 LEU A C 1
ATOM 830 O O . LEU A 1 111 ? -4.530 6.915 -8.632 1.00 96.94 111 LEU A O 1
ATOM 834 N N . ALA A 1 112 ? -5.199 4.781 -8.849 1.00 97.56 112 ALA A N 1
ATOM 835 C CA . ALA A 1 112 ? -5.417 4.844 -10.293 1.00 97.56 112 ALA A CA 1
ATOM 836 C C . ALA A 1 112 ? -6.612 5.739 -10.635 1.00 97.56 112 ALA A C 1
ATOM 838 O O . ALA A 1 112 ? -6.501 6.629 -11.473 1.00 97.56 112 ALA A O 1
ATOM 839 N N . ALA A 1 113 ? -7.731 5.563 -9.925 1.00 97.44 113 ALA A N 1
ATOM 840 C CA . ALA A 1 113 ? -8.908 6.418 -10.059 1.00 97.44 113 ALA A CA 1
ATOM 841 C C . ALA A 1 113 ? -8.607 7.892 -9.728 1.00 97.44 113 ALA A C 1
ATOM 843 O O . ALA A 1 113 ? -9.199 8.790 -10.319 1.00 97.44 113 ALA A O 1
ATOM 844 N N . ALA A 1 114 ? -7.657 8.144 -8.822 1.00 96.88 114 ALA A N 1
ATOM 845 C CA . ALA A 1 114 ? -7.169 9.480 -8.484 1.00 96.88 114 ALA A CA 1
ATOM 846 C C . ALA A 1 114 ? -6.087 10.020 -9.448 1.00 96.88 114 ALA A C 1
ATOM 848 O O . ALA A 1 114 ? -5.544 11.099 -9.207 1.00 96.88 114 ALA A O 1
ATOM 849 N N . GLY A 1 115 ? -5.729 9.278 -10.503 1.00 96.75 115 GLY A N 1
ATOM 850 C CA . GLY A 1 115 ? -4.712 9.672 -11.483 1.00 96.75 115 GLY A CA 1
ATOM 851 C C . GLY A 1 115 ? -3.272 9.670 -10.955 1.00 96.75 115 GLY A C 1
ATOM 852 O O . GLY A 1 115 ? -2.394 10.257 -11.581 1.00 96.75 115 GLY A O 1
ATOM 853 N N . ARG A 1 116 ? -3.012 9.038 -9.804 1.00 97.19 116 ARG A N 1
ATOM 854 C CA . ARG A 1 116 ? -1.676 8.965 -9.181 1.00 97.19 116 ARG A CA 1
ATOM 855 C C . ARG A 1 116 ? -0.842 7.788 -9.669 1.00 97.19 116 ARG A C 1
ATOM 857 O O . ARG A 1 116 ? 0.385 7.840 -9.632 1.00 97.19 116 ARG A O 1
ATOM 864 N N . ILE A 1 117 ? -1.510 6.735 -10.138 1.00 97.50 117 ILE A N 1
ATOM 865 C CA . ILE A 1 117 ? -0.861 5.615 -10.814 1.00 97.50 117 ILE A CA 1
ATOM 866 C C . ILE A 1 117 ? -1.533 5.334 -12.151 1.00 97.50 117 ILE A C 1
ATOM 868 O O . ILE A 1 117 ? -2.736 5.518 -12.313 1.00 97.50 117 ILE A O 1
ATOM 872 N N . THR A 1 118 ? -0.758 4.836 -13.102 1.00 98.12 118 THR A N 1
ATOM 873 C CA . THR A 1 118 ? -1.254 4.325 -14.379 1.00 98.12 118 THR A CA 1
ATOM 874 C C . THR A 1 118 ? -0.821 2.875 -14.518 1.00 98.12 118 THR A C 1
ATOM 876 O O . THR A 1 118 ? 0.373 2.580 -14.571 1.00 98.12 118 THR A O 1
ATOM 879 N N . ALA A 1 119 ? -1.789 1.964 -14.571 1.00 98.00 119 ALA A N 1
ATOM 880 C CA . ALA A 1 119 ? -1.529 0.562 -14.860 1.00 98.00 119 ALA A CA 1
ATOM 881 C C . ALA A 1 119 ? -1.474 0.321 -16.369 1.00 98.00 119 ALA A C 1
ATOM 883 O O . ALA A 1 119 ? -2.140 0.994 -17.153 1.00 98.00 119 ALA A O 1
ATOM 884 N N . ARG A 1 120 ? -0.703 -0.684 -16.782 1.00 97.81 120 ARG A N 1
ATOM 885 C CA . ARG A 1 120 ? -0.616 -1.093 -18.189 1.00 97.81 120 ARG A CA 1
ATOM 886 C C . ARG A 1 120 ? -1.962 -1.558 -18.750 1.00 97.81 120 ARG A C 1
ATOM 888 O O . ARG A 1 120 ? -2.222 -1.359 -19.933 1.00 97.81 120 ARG A O 1
ATOM 895 N N . ASN A 1 121 ? -2.749 -2.244 -17.929 1.00 97.75 121 ASN A N 1
ATOM 896 C CA . ASN A 1 121 ? -4.090 -2.733 -18.231 1.00 97.75 121 ASN A CA 1
ATOM 897 C C . ASN A 1 121 ? -4.826 -3.075 -16.921 1.00 97.75 121 ASN A C 1
ATOM 899 O O . ASN A 1 121 ? -4.228 -3.068 -15.840 1.00 97.75 121 ASN A O 1
ATOM 903 N N . ASP A 1 122 ? -6.110 -3.406 -17.032 1.00 97.44 122 ASP A N 1
ATOM 904 C CA . ASP A 1 122 ? -6.972 -3.692 -15.879 1.00 97.44 122 ASP A CA 1
ATOM 905 C C . ASP A 1 122 ? -6.571 -4.964 -15.117 1.00 97.44 122 ASP A C 1
ATOM 907 O O . ASP A 1 122 ? -6.718 -5.025 -13.896 1.00 97.44 122 ASP A O 1
ATOM 911 N N . ASP A 1 123 ? -6.018 -5.972 -15.802 1.00 98.00 123 ASP A N 1
ATOM 912 C CA . ASP A 1 123 ? -5.543 -7.195 -15.143 1.00 98.00 123 ASP A CA 1
ATOM 913 C C . ASP A 1 123 ? -4.346 -6.914 -14.224 1.00 98.00 123 ASP A C 1
ATOM 915 O O . ASP A 1 123 ? -4.315 -7.367 -13.079 1.00 98.00 123 ASP A O 1
ATOM 919 N N . VAL A 1 124 ?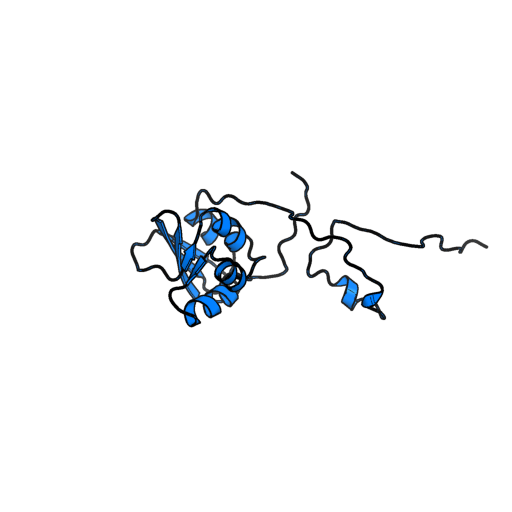 -3.402 -6.090 -14.685 1.00 97.94 124 VAL A N 1
ATOM 920 C CA . VAL A 1 124 ? -2.278 -5.611 -13.874 1.00 97.94 124 VAL A CA 1
ATOM 921 C C . VAL A 1 124 ? -2.776 -4.832 -12.662 1.00 97.94 124 VAL A C 1
ATOM 923 O O . VAL A 1 124 ? -2.253 -5.026 -11.567 1.00 97.94 124 VAL A O 1
ATOM 926 N N . LEU A 1 125 ? -3.795 -3.984 -12.821 1.00 97.88 125 LEU A N 1
ATOM 927 C CA . LEU A 1 125 ? -4.352 -3.227 -11.700 1.00 97.88 125 LEU A CA 1
ATOM 928 C C . LEU A 1 125 ? -5.004 -4.150 -10.659 1.00 97.88 125 LEU A C 1
ATOM 930 O O . LEU A 1 125 ? -4.769 -3.998 -9.461 1.00 97.88 125 LEU A O 1
ATOM 934 N N . ARG A 1 126 ? -5.763 -5.154 -11.113 1.00 97.56 126 ARG A N 1
ATOM 935 C CA . ARG A 1 126 ? -6.374 -6.170 -10.246 1.00 97.56 126 ARG A CA 1
ATOM 936 C C . ARG A 1 126 ? -5.318 -6.976 -9.485 1.00 97.56 126 ARG A C 1
ATOM 938 O O . ARG A 1 126 ? -5.491 -7.222 -8.293 1.00 97.56 126 ARG A O 1
ATOM 945 N N . ARG A 1 127 ? -4.239 -7.388 -10.160 1.00 97.50 127 ARG A N 1
ATOM 946 C CA . ARG A 1 127 ? -3.097 -8.082 -9.541 1.00 97.50 127 ARG A CA 1
ATOM 947 C C . ARG A 1 127 ? -2.389 -7.193 -8.525 1.00 97.50 127 ARG A C 1
ATOM 949 O O . ARG A 1 127 ? -2.142 -7.635 -7.410 1.00 97.50 127 ARG A O 1
ATOM 956 N N . ALA A 1 128 ? -2.155 -5.926 -8.864 1.00 97.38 128 ALA A N 1
ATOM 957 C CA . ALA A 1 128 ? -1.557 -4.958 -7.954 1.00 97.38 128 ALA A CA 1
ATOM 958 C C . ALA A 1 128 ? -2.368 -4.800 -6.663 1.00 97.38 128 ALA A C 1
ATOM 960 O O . ALA A 1 128 ? -1.779 -4.764 -5.585 1.00 97.38 128 ALA A O 1
ATOM 961 N N . ASP A 1 129 ? -3.702 -4.753 -6.743 1.00 96.38 129 ASP A N 1
ATOM 962 C CA . ASP A 1 129 ? -4.543 -4.677 -5.544 1.00 96.38 129 ASP A CA 1
ATOM 963 C C . ASP A 1 129 ? -4.365 -5.868 -4.606 1.00 96.38 129 ASP A C 1
ATOM 965 O O . ASP A 1 129 ? -4.318 -5.678 -3.395 1.00 96.38 129 ASP A O 1
ATOM 969 N N . ALA A 1 130 ? -4.285 -7.081 -5.155 1.00 94.69 130 ALA A N 1
ATOM 970 C CA . ALA A 1 130 ? -4.069 -8.286 -4.360 1.00 94.69 130 ALA A CA 1
ATOM 971 C C . ALA A 1 130 ? -2.638 -8.353 -3.804 1.00 94.69 130 ALA A C 1
ATOM 973 O O . ALA A 1 130 ? -2.427 -8.822 -2.692 1.00 94.69 130 ALA A O 1
ATOM 974 N N . PHE A 1 131 ? -1.668 -7.843 -4.562 1.00 96.00 131 PHE A N 1
ATOM 975 C CA . PHE A 1 131 ? -0.259 -7.871 -4.200 1.00 96.00 131 PHE A CA 1
ATOM 976 C C . PHE A 1 131 ? 0.080 -6.881 -3.075 1.00 96.00 131 PHE A C 1
ATOM 978 O O . PHE A 1 131 ? 0.652 -7.270 -2.058 1.00 96.00 131 PHE A O 1
ATOM 985 N N . PHE A 1 132 ? -0.274 -5.598 -3.225 1.00 94.69 132 PHE A N 1
ATOM 986 C CA . PHE A 1 132 ? 0.154 -4.538 -2.298 1.00 94.69 132 PHE A CA 1
ATOM 987 C C . PHE A 1 132 ? -0.653 -4.466 -0.999 1.00 94.69 132 PHE A C 1
ATOM 989 O O . PHE A 1 132 ? -0.142 -3.930 -0.012 1.00 94.69 132 PHE A O 1
ATOM 996 N N . VAL A 1 133 ? -1.882 -4.982 -0.975 1.00 89.75 133 VAL A N 1
ATOM 997 C CA . VAL A 1 133 ? -2.702 -5.028 0.242 1.00 89.75 133 VAL A CA 1
ATOM 998 C C . VAL A 1 133 ? -2.344 -6.295 1.01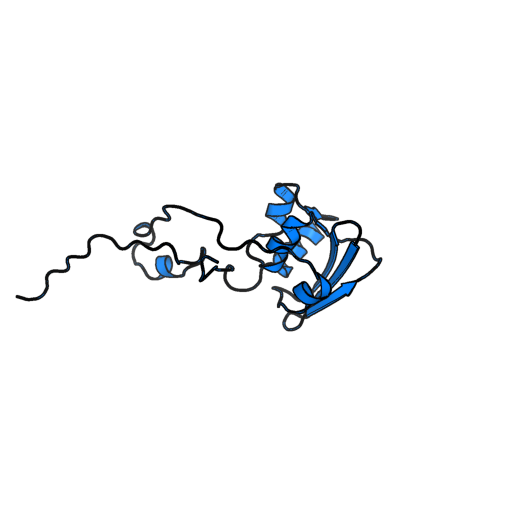6 1.00 89.75 133 VAL A C 1
ATOM 1000 O O . VAL A 1 133 ? -2.594 -7.401 0.546 1.00 89.75 133 VAL A O 1
ATOM 1003 N N . TYR A 1 134 ? -1.740 -6.136 2.193 1.00 82.50 134 TYR A N 1
ATOM 1004 C CA . TYR A 1 134 ? -1.277 -7.244 3.030 1.00 82.50 134 TYR A CA 1
ATOM 1005 C C . TYR A 1 134 ? -1.568 -6.964 4.505 1.00 82.50 134 TYR A C 1
ATOM 1007 O O . TYR A 1 13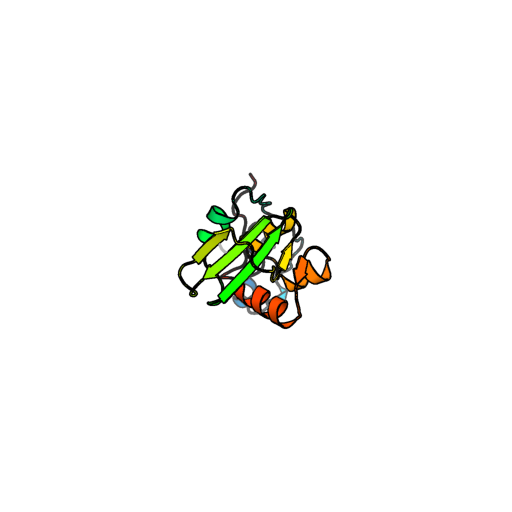4 ? -1.155 -5.927 5.018 1.00 82.50 134 TYR A O 1
ATOM 1015 N N . GLY A 1 135 ? -2.210 -7.916 5.185 1.00 81.81 135 GLY A N 1
ATOM 1016 C CA . GLY A 1 135 ? -2.452 -7.852 6.628 1.00 81.81 135 GLY A CA 1
ATOM 1017 C C . GLY A 1 135 ? -3.531 -6.842 7.058 1.00 81.81 135 GLY A C 1
ATOM 1018 O O . GLY A 1 135 ? -4.320 -6.398 6.218 1.00 81.81 135 GLY A O 1
ATOM 1019 N N . PRO A 1 136 ? -3.604 -6.524 8.368 1.00 84.75 136 PRO A N 1
ATOM 1020 C CA . PRO A 1 136 ? -4.464 -5.458 8.881 1.00 84.75 136 PRO A CA 1
ATOM 1021 C C . PRO A 1 136 ? -4.048 -4.101 8.307 1.00 84.75 136 PRO A C 1
ATOM 1023 O O . PRO A 1 136 ? -2.904 -3.918 7.877 1.00 84.75 136 PRO A O 1
ATOM 1026 N N . ALA A 1 137 ? -4.963 -3.136 8.312 1.00 87.50 137 ALA A N 1
ATOM 1027 C CA . ALA A 1 137 ? -4.668 -1.801 7.821 1.00 87.50 137 ALA A CA 1
ATOM 1028 C C . ALA A 1 137 ? -3.492 -1.184 8.605 1.00 87.50 137 ALA A C 1
ATOM 1030 O O . ALA A 1 137 ? -3.423 -1.306 9.834 1.00 87.50 137 ALA A O 1
ATOM 1031 N N . PRO A 1 138 ? -2.551 -0.501 7.925 1.00 84.50 138 PRO A N 1
ATOM 1032 C CA . PRO A 1 138 ? -1.429 0.130 8.599 1.00 84.50 138 PRO A CA 1
ATOM 1033 C C . PRO A 1 138 ? -1.947 1.191 9.568 1.00 84.50 138 PRO A C 1
ATOM 1035 O O . PRO A 1 138 ? -2.738 2.063 9.201 1.00 84.50 138 PRO A O 1
ATOM 1038 N N . HIS A 1 139 ? -1.474 1.126 10.808 1.00 85.50 139 HIS A N 1
ATOM 1039 C CA . HIS A 1 139 ? -1.920 2.001 11.879 1.00 85.50 139 HIS A CA 1
ATOM 1040 C C . HIS A 1 139 ? -0.735 2.713 12.519 1.00 85.50 139 HIS A C 1
ATOM 1042 O O . HIS A 1 139 ? 0.232 2.085 12.954 1.00 85.50 139 HIS A O 1
ATOM 1048 N N . CYS A 1 140 ? -0.817 4.041 12.573 1.00 84.12 140 CYS A N 1
ATOM 1049 C CA . CYS A 1 140 ? 0.188 4.852 13.235 1.00 84.12 140 CYS A CA 1
ATOM 1050 C C . CYS A 1 140 ? -0.085 4.862 14.742 1.00 84.12 140 CYS A C 1
ATOM 1052 O O . CYS A 1 140 ? -1.072 5.429 15.197 1.00 84.12 140 CYS A O 1
ATOM 1054 N N . GLN A 1 141 ? 0.803 4.231 15.508 1.00 80.88 141 GLN A N 1
ATOM 1055 C CA . GLN A 1 141 ? 0.743 4.189 16.975 1.00 80.88 141 GLN A CA 1
ATOM 1056 C C . GLN A 1 141 ? 1.363 5.443 17.624 1.00 80.88 141 GLN A C 1
ATOM 1058 O O . GLN A 1 141 ? 1.412 5.550 18.847 1.00 80.88 141 GLN A O 1
ATOM 1063 N N . THR A 1 142 ? 1.884 6.373 16.818 1.00 72.00 142 THR A N 1
ATOM 1064 C CA . THR A 1 142 ? 2.653 7.532 17.278 1.00 72.00 142 THR A CA 1
ATOM 1065 C C . THR A 1 142 ? 2.263 8.817 16.540 1.00 72.00 142 THR A C 1
ATOM 1067 O O . THR A 1 142 ? 1.511 8.783 15.574 1.00 72.00 142 THR A O 1
ATOM 1070 N N . ILE A 1 143 ? 2.747 9.963 17.017 1.00 74.12 143 ILE A N 1
ATOM 1071 C CA . ILE A 1 143 ? 2.447 11.307 16.492 1.00 74.12 143 ILE A CA 1
ATOM 1072 C C . ILE A 1 143 ? 3.694 12.054 15.984 1.00 74.12 143 ILE A C 1
ATOM 1074 O O . ILE A 1 143 ? 3.635 13.272 15.814 1.00 74.12 143 ILE A O 1
ATOM 1078 N N . PHE A 1 144 ? 4.824 11.362 15.799 1.00 56.72 144 PHE A N 1
ATOM 1079 C CA . PHE A 1 144 ? 6.112 11.954 15.411 1.00 56.72 144 PHE A CA 1
ATOM 1080 C C . PHE A 1 144 ? 6.704 11.317 14.154 1.00 56.72 144 PHE A C 1
ATOM 1082 O O . PHE A 1 144 ? 6.496 10.097 13.955 1.00 56.72 144 PHE A O 1
#

Radius of gyration: 19.25 Å; chains: 1; bounding box: 42×28×67 Å

Secondary structure (DSSP, 8-state):
------------S---TT-SHHHHSS-GGG--------------S-HHHHHHSS--SSSEEEEEEETTEEEEEEE-SS-EEEEE--SPPSEEE-HHHHHHHHHT-S-HHHHHHTTSEEESSHHHHHHHHHHH--SSPP------